Protein AF-A0A7C3Q8P5-F1 (afdb_monomer_lite)

pLDDT: mean 85.02, std 11.01, range [47.0, 97.06]

Radius of gyration: 15.19 Å; chains: 1; bounding box: 39×33×33 Å

Structure (mmCIF, N/CA/C/O backbone):
data_AF-A0A7C3Q8P5-F1
#
_entry.id   AF-A0A7C3Q8P5-F1
#
loop_
_atom_site.group_PDB
_atom_site.id
_atom_site.type_symbol
_atom_site.label_atom_id
_atom_site.label_alt_id
_atom_site.label_comp_id
_atom_site.label_asym_id
_atom_site.label_entity_id
_atom_site.label_seq_id
_atom_site.pdbx_PDB_ins_code
_atom_site.Cartn_x
_atom_site.Cartn_y
_atom_site.Cartn_z
_atom_site.occupancy
_atom_site.B_iso_or_equiv
_atom_site.auth_seq_id
_atom_site.auth_comp_id
_atom_site.auth_asym_id
_atom_site.auth_atom_id
_atom_site.pdbx_PDB_model_num
ATOM 1 N N . MET A 1 1 ? 25.490 1.797 -20.886 1.00 55.25 1 MET A N 1
ATOM 2 C CA . MET A 1 1 ? 24.570 2.167 -19.791 1.00 55.25 1 MET A CA 1
ATOM 3 C C . MET A 1 1 ? 23.836 0.911 -19.373 1.00 55.25 1 MET A C 1
ATOM 5 O O . MET A 1 1 ? 23.190 0.306 -20.217 1.00 55.25 1 MET A O 1
ATOM 9 N N . THR A 1 2 ? 24.009 0.470 -18.132 1.00 74.12 2 THR A N 1
ATOM 10 C CA . THR A 1 2 ? 23.312 -0.709 -17.605 1.00 74.12 2 THR A CA 1
ATOM 11 C C . THR A 1 2 ? 21.867 -0.315 -17.325 1.00 74.12 2 THR A C 1
ATOM 13 O O . THR A 1 2 ? 21.629 0.648 -16.599 1.00 74.12 2 THR A O 1
ATOM 16 N N . ILE A 1 3 ? 20.906 -1.011 -17.930 1.00 81.88 3 ILE A N 1
ATOM 17 C CA . ILE A 1 3 ? 19.484 -0.786 -17.653 1.00 81.88 3 ILE A CA 1
ATOM 18 C C . ILE A 1 3 ? 19.223 -1.219 -16.208 1.00 81.88 3 ILE A C 1
ATOM 20 O O . ILE A 1 3 ? 19.555 -2.340 -15.824 1.00 81.88 3 ILE A O 1
ATOM 24 N N . ASN A 1 4 ? 18.644 -0.331 -15.398 1.00 92.69 4 ASN A N 1
ATOM 25 C CA . ASN A 1 4 ? 18.187 -0.689 -14.062 1.00 92.69 4 ASN A CA 1
ATOM 26 C C . ASN A 1 4 ? 16.873 -1.472 -14.190 1.00 92.69 4 ASN A C 1
ATOM 28 O O . ASN A 1 4 ? 15.829 -0.884 -14.469 1.00 92.69 4 ASN A O 1
ATOM 32 N N . LEU A 1 5 ? 16.934 -2.790 -13.982 1.00 93.56 5 LEU A N 1
ATOM 33 C CA . LEU A 1 5 ? 15.785 -3.693 -14.082 1.00 93.56 5 LEU A CA 1
ATOM 34 C C . LEU A 1 5 ? 14.586 -3.208 -13.251 1.00 93.56 5 LEU A C 1
ATOM 36 O O . LEU A 1 5 ? 13.457 -3.244 -13.728 1.00 93.56 5 LEU A O 1
ATOM 40 N N . PHE A 1 6 ? 14.827 -2.671 -12.053 1.00 92.50 6 PHE A N 1
ATOM 41 C CA . PHE A 1 6 ? 13.774 -2.207 -11.144 1.00 92.50 6 PHE A CA 1
ATOM 42 C C . PHE A 1 6 ? 13.056 -0.937 -11.621 1.00 92.50 6 PHE A C 1
ATOM 44 O O . PHE A 1 6 ? 12.009 -0.564 -11.093 1.00 92.50 6 PHE A O 1
ATOM 51 N N . GLN A 1 7 ? 13.610 -0.252 -12.622 1.00 91.50 7 GLN A N 1
ATOM 52 C CA . GLN A 1 7 ? 12.992 0.913 -13.249 1.00 91.50 7 GLN A CA 1
ATOM 53 C C . GLN A 1 7 ? 12.286 0.577 -14.565 1.00 91.50 7 GLN A C 1
ATOM 55 O O . GLN A 1 7 ? 11.645 1.459 -15.133 1.00 91.50 7 GLN A O 1
ATOM 60 N N . THR A 1 8 ? 12.371 -0.673 -15.031 1.00 95.12 8 THR A N 1
ATOM 61 C CA . THR A 1 8 ? 11.674 -1.102 -16.247 1.00 95.12 8 THR A CA 1
ATOM 62 C C . THR A 1 8 ? 10.155 -1.086 -16.039 1.00 95.12 8 THR A C 1
ATOM 64 O O . THR A 1 8 ? 9.687 -1.434 -14.946 1.00 95.12 8 THR A O 1
ATOM 67 N N . PRO A 1 9 ? 9.369 -0.676 -17.051 1.00 95.50 9 PRO A N 1
ATOM 68 C CA . PRO A 1 9 ? 7.911 -0.732 -16.984 1.00 95.50 9 PRO A CA 1
ATOM 69 C C . PRO A 1 9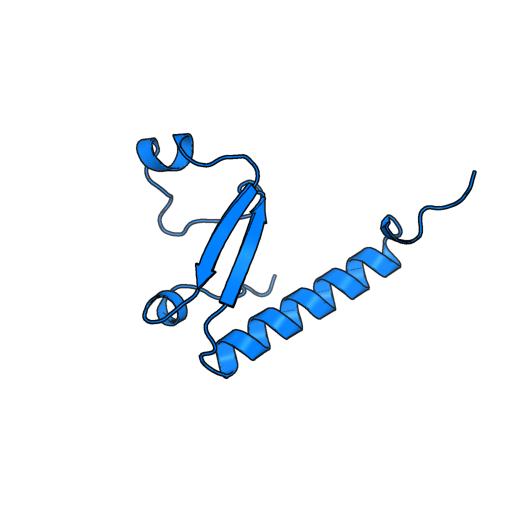 ? 7.396 -2.129 -16.627 1.00 95.50 9 PRO A C 1
ATOM 71 O O . PRO A 1 9 ? 6.518 -2.257 -15.782 1.00 95.50 9 PRO A O 1
ATOM 74 N N . GLU A 1 10 ? 8.001 -3.173 -17.193 1.00 96.00 10 GLU A N 1
ATOM 75 C CA . GLU A 1 10 ? 7.603 -4.567 -17.001 1.00 96.00 10 GLU A CA 1
ATOM 76 C C . GLU A 1 10 ? 7.748 -4.996 -15.537 1.00 96.00 10 GLU A C 1
ATOM 78 O O . GLU A 1 10 ? 6.823 -5.567 -14.956 1.00 96.00 10 GLU A O 1
ATOM 83 N N . TYR A 1 11 ? 8.884 -4.669 -14.908 1.00 96.38 11 TYR A N 1
ATOM 84 C CA . TYR A 1 11 ? 9.097 -4.960 -13.491 1.00 96.38 11 TYR A CA 1
ATOM 85 C C . TYR A 1 11 ? 8.118 -4.183 -12.605 1.00 96.38 11 TYR A C 1
ATOM 87 O O . TYR A 1 11 ? 7.558 -4.738 -11.660 1.00 96.38 11 TYR A O 1
ATOM 95 N N . ARG A 1 12 ? 7.877 -2.901 -12.912 1.00 94.69 12 ARG A N 1
ATOM 96 C CA . ARG A 1 12 ? 6.942 -2.063 -12.146 1.00 94.69 12 ARG A CA 1
ATOM 97 C C . ARG A 1 12 ? 5.511 -2.587 -12.220 1.00 94.69 12 ARG A C 1
ATOM 99 O O . ARG A 1 12 ? 4.846 -2.629 -11.189 1.00 94.69 12 ARG A O 1
ATOM 106 N N . THR A 1 13 ? 5.058 -3.032 -13.391 1.00 96.56 13 THR A N 1
ATOM 107 C CA . THR A 1 13 ? 3.740 -3.660 -13.556 1.00 96.56 13 THR A CA 1
ATOM 108 C C . THR A 1 13 ? 3.628 -4.948 -12.745 1.00 96.56 13 THR A C 1
ATOM 110 O O . THR A 1 13 ? 2.636 -5.133 -12.042 1.00 96.56 13 THR A O 1
ATOM 113 N N . LEU A 1 14 ? 4.653 -5.806 -12.779 1.00 97.06 14 LEU A N 1
ATOM 114 C CA . LEU A 1 14 ? 4.670 -7.046 -11.999 1.00 97.06 14 LEU A CA 1
ATOM 115 C C . LEU A 1 14 ? 4.595 -6.769 -10.490 1.00 97.06 14 LEU A C 1
ATOM 117 O O . LEU A 1 14 ? 3.814 -7.400 -9.779 1.00 97.06 14 LEU A O 1
ATOM 121 N N . MET A 1 15 ? 5.355 -5.785 -10.006 1.00 95.94 15 MET A N 1
ATOM 122 C CA . MET A 1 15 ? 5.311 -5.381 -8.600 1.00 95.94 15 MET A CA 1
ATOM 123 C C . MET A 1 15 ? 3.962 -4.782 -8.205 1.00 95.94 15 MET A C 1
ATOM 125 O O . MET A 1 15 ? 3.443 -5.131 -7.148 1.00 95.94 15 MET A O 1
ATOM 129 N N . ALA A 1 16 ? 3.372 -3.923 -9.040 1.00 92.38 16 ALA A N 1
ATOM 130 C CA . ALA A 1 16 ? 2.064 -3.329 -8.770 1.00 92.38 16 ALA A CA 1
ATOM 131 C C . ALA A 1 16 ? 0.972 -4.403 -8.631 1.00 92.38 16 ALA A C 1
ATOM 133 O O . ALA A 1 16 ? 0.214 -4.389 -7.663 1.00 92.38 16 ALA A O 1
ATOM 134 N N . GLN A 1 17 ? 0.948 -5.381 -9.544 1.00 95.69 17 GLN A N 1
ATOM 135 C CA . GLN A 1 17 ? 0.021 -6.516 -9.480 1.00 95.69 17 GLN A CA 1
ATOM 136 C C . GLN A 1 17 ? 0.221 -7.340 -8.206 1.00 95.69 17 GLN A C 1
ATOM 138 O O . GLN A 1 17 ? -0.747 -7.644 -7.511 1.00 95.69 17 GLN A O 1
ATOM 143 N N . HIS A 1 18 ? 1.471 -7.667 -7.872 1.00 96.25 18 HIS A N 1
ATOM 144 C CA . HIS A 1 18 ? 1.786 -8.445 -6.678 1.00 96.25 18 HIS A CA 1
ATOM 145 C C . HIS A 1 18 ? 1.367 -7.729 -5.386 1.00 96.25 18 HIS A C 1
ATOM 147 O O . HIS A 1 18 ? 0.783 -8.350 -4.496 1.00 96.25 18 HIS A O 1
ATOM 153 N N . ILE A 1 19 ? 1.625 -6.422 -5.287 1.00 92.88 19 ILE A N 1
ATOM 154 C CA . ILE A 1 19 ? 1.246 -5.605 -4.128 1.00 92.88 19 ILE A CA 1
ATOM 155 C C . ILE A 1 19 ? -0.278 -5.556 -3.987 1.00 92.88 19 ILE A C 1
ATOM 157 O O . ILE A 1 19 ? -0.787 -5.839 -2.904 1.00 92.88 19 ILE A O 1
ATOM 161 N N . ALA A 1 20 ? -1.009 -5.276 -5.071 1.00 91.44 20 ALA A N 1
ATOM 162 C CA . ALA A 1 20 ? -2.472 -5.227 -5.052 1.00 91.44 20 ALA A CA 1
ATOM 163 C C . ALA A 1 20 ? -3.088 -6.572 -4.629 1.00 91.44 20 ALA A C 1
ATOM 165 O O . ALA A 1 20 ? -3.945 -6.614 -3.748 1.00 91.44 20 ALA A O 1
ATOM 166 N N . GLN A 1 21 ? -2.601 -7.682 -5.192 1.00 94.38 21 GLN A N 1
ATOM 167 C CA . GLN A 1 21 ? -3.048 -9.029 -4.821 1.00 94.38 21 GLN A CA 1
ATOM 168 C C . GLN A 1 21 ? -2.753 -9.355 -3.354 1.00 94.38 21 GLN A C 1
ATOM 170 O O . GLN A 1 21 ? -3.596 -9.930 -2.669 1.00 94.38 21 GLN A O 1
ATOM 175 N N . THR A 1 22 ? -1.574 -8.971 -2.861 1.00 93.81 22 THR A N 1
ATOM 176 C CA . THR A 1 22 ? -1.178 -9.208 -1.468 1.00 93.81 22 THR A CA 1
ATOM 177 C C . THR A 1 22 ? -2.070 -8.430 -0.508 1.00 93.81 22 THR A C 1
ATOM 179 O O . THR A 1 22 ? -2.618 -9.015 0.420 1.00 93.81 22 THR A O 1
ATOM 182 N N . ILE A 1 23 ? -2.263 -7.132 -0.752 1.00 90.31 23 ILE A N 1
ATOM 183 C CA . ILE A 1 23 ? -3.125 -6.276 0.068 1.00 90.31 23 ILE A CA 1
ATOM 184 C C . ILE A 1 23 ? -4.561 -6.817 0.073 1.00 90.31 23 ILE A C 1
ATOM 186 O O . ILE A 1 23 ? -5.135 -7.002 1.144 1.00 90.31 23 ILE A O 1
ATOM 190 N N . GLY A 1 24 ? -5.116 -7.147 -1.099 1.00 88.81 24 GLY A N 1
ATOM 191 C CA . GLY A 1 24 ? -6.460 -7.721 -1.212 1.00 88.81 24 GLY A CA 1
ATOM 192 C C . GLY A 1 24 ? -6.620 -9.036 -0.443 1.00 88.81 24 GLY A C 1
ATOM 193 O O . GLY A 1 24 ? -7.614 -9.229 0.252 1.00 88.81 24 GLY A O 1
ATOM 194 N N . TYR A 1 25 ? -5.616 -9.916 -0.492 1.00 90.75 25 TYR A N 1
ATOM 195 C CA . TYR A 1 25 ? -5.624 -11.162 0.274 1.00 90.75 25 TYR A CA 1
ATOM 196 C C . TYR A 1 25 ? -5.579 -10.925 1.793 1.00 90.75 25 TYR A C 1
ATOM 198 O O . TYR A 1 25 ? -6.285 -11.600 2.541 1.00 90.75 25 TYR A O 1
ATOM 206 N N . LEU A 1 26 ? -4.781 -9.960 2.266 1.00 90.56 26 LEU A N 1
ATOM 207 C CA . LEU A 1 26 ? -4.716 -9.611 3.692 1.00 90.56 26 LEU A CA 1
ATOM 208 C C . LEU A 1 26 ? -6.055 -9.062 4.200 1.00 90.56 26 LEU A C 1
ATOM 210 O O . LEU A 1 26 ? -6.507 -9.473 5.271 1.00 90.56 26 LEU A O 1
ATOM 214 N N . PHE A 1 27 ? -6.724 -8.227 3.398 1.00 85.94 27 PHE A N 1
ATOM 215 C CA . PHE A 1 27 ? -8.094 -7.784 3.664 1.00 85.94 27 PHE A CA 1
ATOM 216 C C . PHE A 1 27 ? -9.072 -8.965 3.744 1.00 85.94 27 PHE A C 1
ATOM 218 O O . PHE A 1 27 ? -9.798 -9.084 4.728 1.00 85.94 27 PHE A O 1
ATOM 225 N N . GLU A 1 28 ? -9.056 -9.885 2.772 1.00 86.69 28 GLU A N 1
ATOM 226 C CA . GLU A 1 28 ? -9.939 -11.066 2.757 1.00 86.69 28 GLU A CA 1
ATOM 227 C C . GLU A 1 28 ? -9.782 -11.936 4.018 1.00 86.69 28 GLU A C 1
ATOM 229 O O . GLU A 1 28 ? -10.744 -12.532 4.507 1.00 86.69 28 GLU A O 1
ATOM 234 N N . LYS A 1 29 ? -8.562 -12.025 4.561 1.00 89.44 29 LYS A N 1
ATOM 235 C CA . LYS A 1 29 ? -8.270 -12.820 5.761 1.00 89.44 29 LYS A CA 1
ATOM 236 C C . LYS A 1 29 ? -8.467 -12.073 7.077 1.00 89.44 29 LYS A C 1
ATOM 238 O O . LYS A 1 29 ? -8.247 -12.687 8.118 1.00 89.44 29 LYS A O 1
ATOM 243 N N . ASN A 1 30 ? -8.903 -10.810 7.056 1.00 85.19 30 ASN A N 1
ATOM 244 C CA . ASN A 1 30 ? -8.950 -9.938 8.238 1.00 85.19 30 ASN A CA 1
ATOM 245 C C . ASN A 1 30 ? -7.606 -9.926 8.991 1.00 85.19 30 ASN A C 1
ATOM 247 O O . ASN A 1 30 ? -7.561 -9.987 10.220 1.00 85.19 30 ASN A O 1
ATOM 251 N N . GLN A 1 31 ? -6.500 -9.946 8.245 1.00 88.94 31 GLN A N 1
ATOM 252 C CA . GLN A 1 31 ? -5.159 -9.999 8.810 1.00 88.94 31 GLN A CA 1
ATOM 253 C C . GLN A 1 31 ? -4.643 -8.581 9.015 1.00 88.94 31 GLN A C 1
ATOM 255 O O . GLN A 1 31 ? -4.511 -7.845 8.045 1.00 88.94 31 GLN A O 1
ATOM 260 N N . ASP A 1 32 ? -4.286 -8.227 10.250 1.00 91.00 32 ASP A N 1
ATOM 261 C CA . ASP A 1 32 ? -3.652 -6.943 10.561 1.00 91.00 32 ASP A CA 1
ATOM 262 C C . ASP A 1 32 ? -2.321 -6.789 9.817 1.00 91.00 32 ASP A C 1
ATOM 264 O O . ASP A 1 32 ? -1.489 -7.706 9.803 1.00 91.00 32 ASP A O 1
ATOM 268 N N . PHE A 1 33 ? -2.106 -5.616 9.223 1.00 92.12 33 PHE A N 1
ATOM 269 C CA . PHE A 1 33 ? -0.882 -5.291 8.498 1.00 92.12 33 PHE A CA 1
ATOM 270 C C . PHE A 1 33 ? -0.599 -3.790 8.503 1.00 92.12 33 PHE A C 1
ATOM 272 O O . PHE A 1 33 ? -1.336 -2.979 9.064 1.00 92.12 33 PHE A O 1
ATOM 279 N N . SER A 1 34 ? 0.529 -3.390 7.927 1.00 92.31 34 SER A N 1
ATOM 280 C CA . SER A 1 34 ? 0.865 -1.978 7.785 1.00 92.31 34 SER A CA 1
ATOM 281 C C . SER A 1 34 ? 1.460 -1.696 6.417 1.00 92.31 34 SER A C 1
ATOM 283 O O . SER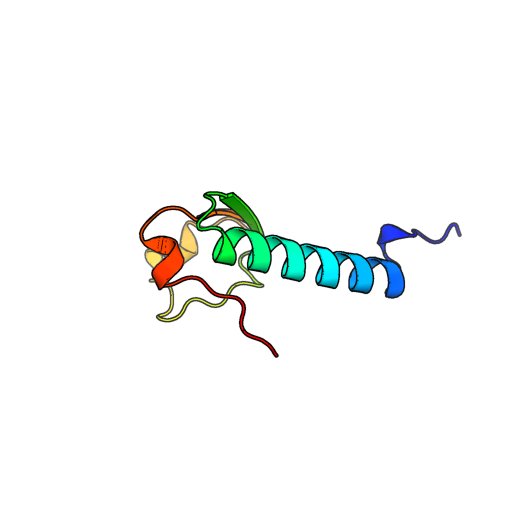 A 1 34 ? 2.180 -2.528 5.866 1.00 92.31 34 SER A O 1
ATOM 285 N N . ILE A 1 35 ? 1.161 -0.516 5.880 1.00 90.56 35 ILE A N 1
ATOM 286 C CA . ILE A 1 35 ? 1.625 -0.064 4.568 1.00 90.56 35 ILE A CA 1
ATOM 287 C C . ILE A 1 35 ? 2.371 1.251 4.748 1.00 90.56 35 ILE A C 1
ATOM 289 O O . ILE A 1 35 ? 1.827 2.205 5.299 1.00 90.56 35 ILE A O 1
ATOM 293 N N . ALA A 1 36 ? 3.612 1.306 4.269 1.00 92.25 36 ALA A N 1
ATOM 294 C CA . ALA A 1 36 ? 4.331 2.559 4.095 1.00 92.25 36 ALA A CA 1
ATOM 295 C C . ALA A 1 36 ? 4.115 3.050 2.662 1.00 92.25 36 ALA A C 1
ATOM 297 O O . ALA A 1 36 ? 4.466 2.351 1.710 1.00 92.25 36 ALA A O 1
ATOM 298 N N . CYS A 1 37 ? 3.538 4.235 2.502 1.00 89.69 37 CYS A N 1
ATOM 299 C CA . CYS A 1 37 ? 3.271 4.806 1.187 1.00 89.69 37 CYS A CA 1
ATOM 300 C C . CYS A 1 37 ? 3.429 6.324 1.186 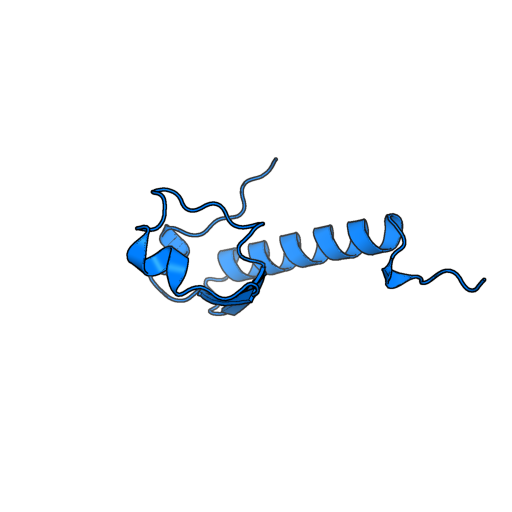1.00 89.69 37 CYS A C 1
ATOM 302 O O . CYS A 1 37 ? 3.341 6.991 2.221 1.00 89.69 37 CYS A O 1
ATOM 304 N N . GLU A 1 38 ? 3.704 6.863 -0.001 1.00 91.19 38 GLU A N 1
ATOM 305 C CA . GLU A 1 38 ? 3.800 8.302 -0.187 1.00 91.19 38 GLU A CA 1
ATOM 306 C C . GLU A 1 38 ? 2.405 8.927 -0.172 1.00 91.19 38 GLU A C 1
ATOM 308 O O . GLU A 1 38 ? 1.519 8.512 -0.920 1.00 91.19 38 GLU A O 1
ATOM 313 N N . VAL A 1 39 ? 2.225 9.971 0.634 1.00 87.88 39 VAL A N 1
ATOM 314 C CA . VAL A 1 39 ? 0.916 10.599 0.883 1.00 87.88 39 VAL A CA 1
ATOM 315 C C . VAL A 1 39 ? 0.290 11.160 -0.394 1.00 87.88 39 VAL A C 1
ATOM 317 O O . VAL A 1 39 ? -0.930 11.195 -0.522 1.00 87.88 39 VAL A O 1
ATOM 320 N N . LYS A 1 40 ? 1.110 11.547 -1.378 1.00 88.06 40 LYS A N 1
ATOM 321 C CA . LYS A 1 40 ? 0.644 12.062 -2.676 1.00 88.06 40 LYS A CA 1
ATOM 322 C C . LYS A 1 40 ? -0.123 11.040 -3.524 1.00 88.06 40 LYS A C 1
ATOM 324 O O . LYS 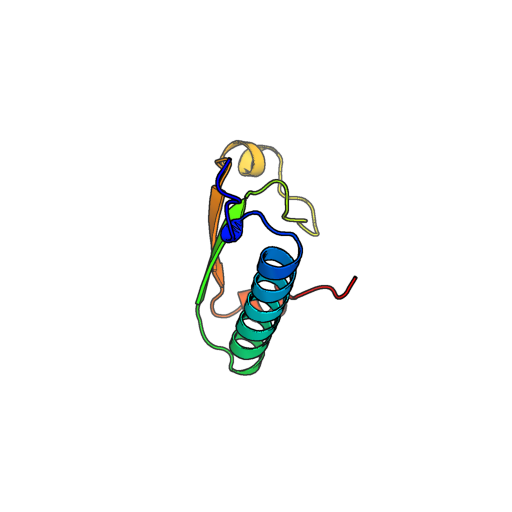A 1 40 ? -0.802 11.450 -4.457 1.00 88.06 40 LYS A O 1
ATOM 329 N N . TYR A 1 41 ? -0.005 9.744 -3.225 1.00 86.69 41 TYR A N 1
ATOM 330 C CA . TYR A 1 41 ? -0.727 8.670 -3.917 1.00 86.69 41 TYR A CA 1
ATOM 331 C C . TYR A 1 41 ? -1.912 8.134 -3.105 1.00 86.69 41 TYR A C 1
ATOM 333 O O . TYR A 1 41 ? -2.429 7.064 -3.409 1.00 86.69 41 TYR A O 1
ATOM 341 N N . ILE A 1 42 ? -2.325 8.852 -2.057 1.00 84.69 42 ILE A N 1
ATOM 342 C CA . ILE A 1 42 ? -3.415 8.448 -1.171 1.00 84.69 42 ILE A CA 1
ATOM 343 C C . ILE A 1 42 ? -4.562 9.441 -1.310 1.00 84.69 42 ILE A C 1
ATOM 345 O O . ILE A 1 42 ? -4.373 10.652 -1.175 1.00 84.69 42 ILE A O 1
ATOM 349 N N . THR A 1 43 ? -5.763 8.910 -1.513 1.00 84.12 43 THR A N 1
ATOM 350 C CA . THR A 1 43 ? -7.005 9.682 -1.488 1.00 84.12 43 THR A CA 1
ATOM 351 C C . THR A 1 43 ? -7.722 9.430 -0.167 1.00 84.12 43 THR A C 1
ATOM 353 O O . THR A 1 43 ? -7.947 8.285 0.214 1.00 84.12 43 THR A O 1
ATOM 356 N N . PHE A 1 44 ? -8.087 10.501 0.541 1.00 82.88 44 PHE A N 1
ATOM 357 C CA . PHE A 1 44 ? -8.891 10.419 1.761 1.00 82.88 44 PHE A CA 1
ATOM 358 C C . PHE A 1 44 ? -10.330 10.820 1.442 1.00 82.88 44 PHE A C 1
ATOM 360 O O . PHE A 1 44 ? -10.561 11.902 0.901 1.00 82.88 44 PHE A O 1
ATOM 367 N N . MET A 1 45 ? -11.290 9.963 1.787 1.00 81.62 45 MET A N 1
ATOM 368 C CA . MET A 1 45 ? -12.720 10.246 1.660 1.00 81.62 45 MET A CA 1
ATOM 369 C C . MET A 1 45 ? -13.424 9.948 2.994 1.00 81.62 45 MET A C 1
ATOM 371 O O . MET A 1 45 ? -13.580 8.778 3.338 1.00 81.62 45 MET A O 1
ATOM 375 N N . PRO A 1 46 ? -13.858 10.972 3.760 1.00 84.69 46 PRO A N 1
ATOM 376 C CA . PRO A 1 46 ? -13.726 12.410 3.493 1.00 84.69 46 PRO A CA 1
ATOM 377 C C . PRO A 1 46 ? -12.270 12.896 3.563 1.00 84.69 46 PRO A C 1
ATOM 379 O O . PRO A 1 46 ? -11.407 12.220 4.122 1.00 84.69 46 PRO A O 1
ATOM 382 N N . GLU A 1 47 ? -11.998 14.077 3.001 1.00 85.81 47 GLU A N 1
ATOM 383 C CA . GLU A 1 47 ? -10.652 14.653 3.039 1.00 85.81 47 GLU A CA 1
ATOM 384 C C . GLU A 1 47 ? -10.135 14.811 4.473 1.00 85.81 47 GLU A C 1
ATOM 386 O O . GLU A 1 47 ? -10.872 15.161 5.401 1.00 85.81 47 GLU A O 1
ATOM 391 N N . LEU A 1 48 ? -8.829 14.588 4.639 1.00 83.56 48 LEU A N 1
ATOM 392 C CA . LEU A 1 48 ? -8.160 14.798 5.912 1.00 83.56 48 LEU A CA 1
ATOM 393 C C . LEU A 1 48 ? -8.203 16.297 6.279 1.00 83.56 48 LEU A C 1
ATOM 395 O O . LEU A 1 48 ? -7.835 17.128 5.442 1.00 83.56 48 LEU A O 1
ATOM 399 N N . PRO A 1 49 ? -8.574 16.664 7.519 1.00 88.44 49 PRO A N 1
ATOM 400 C CA . PRO A 1 49 ? -8.489 18.041 7.992 1.00 88.44 49 PRO A CA 1
ATOM 401 C C . PRO A 1 49 ? -7.095 18.635 7.769 1.00 88.44 49 PRO A C 1
ATOM 403 O O . PRO A 1 49 ? -6.086 17.970 8.018 1.00 88.44 49 PRO A O 1
ATOM 406 N N . THR A 1 50 ? -7.024 19.899 7.345 1.00 85.31 50 THR A N 1
ATOM 407 C CA . THR A 1 50 ? -5.761 20.571 6.989 1.00 85.31 50 THR A CA 1
ATOM 408 C C . THR A 1 50 ? -4.714 20.478 8.098 1.00 85.31 50 THR A C 1
ATOM 410 O O . THR A 1 50 ? -3.565 20.140 7.834 1.00 85.31 50 THR A O 1
ATOM 413 N N . ASN A 1 51 ? -5.131 20.659 9.355 1.00 88.06 51 ASN A N 1
ATOM 414 C CA . ASN A 1 51 ? -4.250 20.584 10.520 1.00 88.06 51 ASN A CA 1
ATOM 415 C C . ASN A 1 51 ? -3.627 19.195 10.737 1.00 88.06 51 ASN A C 1
ATOM 417 O O . ASN A 1 51 ? -2.593 19.100 11.382 1.00 88.06 51 ASN A O 1
ATOM 421 N N . LEU A 1 52 ? -4.258 18.122 10.251 1.00 84.38 52 LEU A N 1
ATOM 422 C CA . LEU A 1 52 ? -3.692 16.773 10.278 1.00 84.38 52 LEU A CA 1
ATOM 423 C C . LEU A 1 52 ? -2.829 16.530 9.039 1.00 84.38 52 LEU A C 1
ATOM 425 O O . LEU A 1 52 ? -1.744 15.964 9.150 1.00 84.38 52 LEU A O 1
ATOM 429 N N . LYS A 1 53 ? -3.270 17.009 7.872 1.00 82.31 53 LYS A N 1
ATOM 430 C CA . LYS A 1 53 ? -2.559 16.834 6.599 1.00 82.31 53 LYS A CA 1
ATOM 431 C C . LYS A 1 53 ? -1.172 17.483 6.635 1.00 82.31 53 LYS A C 1
ATOM 433 O O . LYS A 1 53 ? -0.225 16.925 6.098 1.00 82.31 53 LYS A O 1
ATOM 438 N N . GLU A 1 54 ? -1.037 18.606 7.338 1.00 85.12 54 GLU A N 1
ATOM 4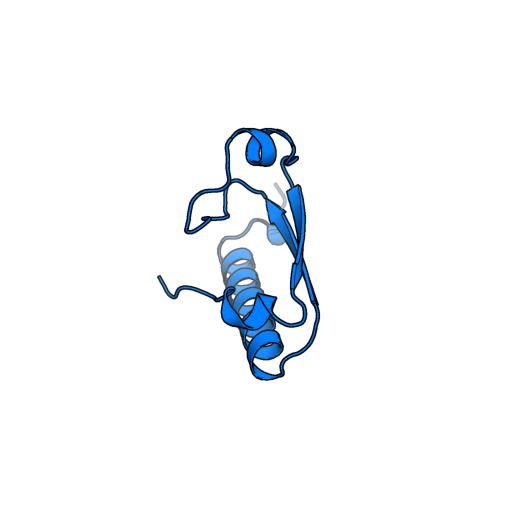39 C CA . GLU A 1 54 ? 0.237 19.304 7.563 1.00 85.12 54 GLU A CA 1
ATOM 440 C C . GLU A 1 54 ? 1.215 18.547 8.479 1.00 85.12 54 GLU A C 1
ATOM 442 O O . GLU A 1 54 ? 2.410 18.832 8.463 1.00 85.12 54 GLU A O 1
ATOM 447 N N . THR A 1 55 ? 0.740 17.569 9.260 1.00 86.38 55 THR A N 1
ATOM 448 C CA . THR A 1 55 ? 1.606 16.737 10.120 1.00 86.38 55 THR A CA 1
ATOM 449 C C . THR A 1 55 ? 2.192 15.530 9.394 1.00 86.38 55 THR A C 1
ATOM 451 O O . THR A 1 55 ? 3.107 14.886 9.904 1.00 86.38 55 THR A O 1
ATOM 454 N N . PHE A 1 56 ? 1.669 15.202 8.212 1.00 86.75 56 PHE A N 1
ATOM 455 C CA . PHE A 1 56 ? 2.108 14.039 7.458 1.00 86.75 56 PHE A CA 1
ATOM 456 C C . PHE A 1 56 ? 3.417 14.354 6.728 1.00 86.75 56 PHE A C 1
ATOM 458 O O . PHE A 1 56 ? 3.528 15.333 5.991 1.00 86.75 56 PHE A O 1
ATOM 465 N N . HIS A 1 57 ? 4.414 13.493 6.916 1.00 86.25 57 HIS A N 1
ATOM 466 C CA . HIS A 1 57 ? 5.625 13.502 6.100 1.00 86.25 57 HIS A CA 1
ATOM 467 C C . HIS A 1 57 ? 5.344 12.925 4.703 1.00 86.25 57 HIS A C 1
ATOM 469 O O . HIS A 1 57 ? 4.273 12.380 4.453 1.00 86.25 57 HIS A O 1
ATOM 475 N N . GLU A 1 58 ? 6.310 13.020 3.782 1.00 89.50 58 GLU A N 1
ATOM 476 C CA . GLU A 1 58 ? 6.146 12.523 2.405 1.00 89.50 58 GLU A CA 1
ATOM 477 C C . GLU A 1 58 ? 5.723 11.050 2.365 1.00 89.50 58 GLU A C 1
ATOM 479 O O . GLU A 1 58 ? 4.848 10.693 1.584 1.00 89.50 58 GLU A O 1
ATOM 484 N N . THR A 1 59 ? 6.299 10.222 3.241 1.00 91.38 59 THR A N 1
ATOM 485 C CA . THR A 1 59 ? 5.924 8.819 3.448 1.00 91.38 59 THR A CA 1
ATOM 486 C C . THR A 1 59 ? 5.344 8.636 4.843 1.00 91.38 59 THR A C 1
ATOM 488 O O . THR A 1 59 ? 5.943 9.072 5.827 1.00 91.38 59 THR A O 1
ATOM 491 N N . VAL A 1 60 ? 4.205 7.952 4.930 1.00 91.38 60 VAL A N 1
ATOM 492 C CA . VAL A 1 60 ? 3.524 7.642 6.192 1.00 91.38 60 VAL A CA 1
ATOM 493 C C . VAL A 1 60 ? 3.289 6.138 6.284 1.00 91.38 60 VAL A C 1
ATOM 495 O O . VAL A 1 60 ? 2.998 5.482 5.285 1.00 91.38 60 VAL A O 1
ATOM 498 N N . LEU A 1 61 ? 3.448 5.593 7.493 1.00 91.56 61 LEU A N 1
ATOM 499 C CA . LEU A 1 61 ? 3.092 4.215 7.815 1.00 91.56 61 LEU A CA 1
ATOM 500 C C . LEU A 1 61 ? 1.643 4.177 8.310 1.00 91.56 61 LEU A C 1
ATOM 502 O O . LEU A 1 61 ? 1.338 4.706 9.377 1.00 91.56 61 LEU A O 1
ATOM 506 N N . PHE A 1 62 ? 0.771 3.521 7.556 1.00 87.88 62 PHE A N 1
ATOM 507 C CA . PHE A 1 62 ? -0.614 3.270 7.935 1.00 87.88 62 PHE A CA 1
ATOM 508 C C . PHE A 1 62 ? -0.725 1.881 8.540 1.00 87.88 62 PHE A C 1
ATOM 510 O O . PHE A 1 62 ? -0.324 0.899 7.917 1.00 87.88 62 PHE A O 1
ATOM 517 N N . VAL A 1 63 ? -1.272 1.801 9.750 1.00 89.00 63 VAL A N 1
ATOM 518 C CA . VAL A 1 63 ? -1.607 0.531 10.397 1.00 89.00 63 VAL A CA 1
ATOM 519 C C . VAL A 1 63 ? -3.055 0.204 10.053 1.00 89.00 63 VAL A C 1
ATOM 521 O O . VAL A 1 63 ? -3.957 0.967 10.396 1.00 89.00 63 VAL A O 1
ATOM 524 N N . LEU A 1 64 ? -3.258 -0.912 9.357 1.00 88.06 64 LEU A N 1
ATOM 525 C CA . LEU A 1 64 ? -4.563 -1.449 8.994 1.00 88.06 64 LEU A CA 1
ATOM 526 C C . LEU A 1 64 ? -4.861 -2.625 9.925 1.00 88.06 64 LEU A C 1
ATOM 528 O O . LEU A 1 64 ? -4.320 -3.719 9.761 1.00 88.06 64 LEU A O 1
ATOM 532 N N . SER A 1 65 ? -5.665 -2.351 10.947 1.00 83.69 65 SER A N 1
ATOM 533 C CA . SER A 1 65 ? -6.160 -3.315 11.927 1.00 83.69 65 SER A CA 1
ATOM 534 C C . SER A 1 65 ? -7.586 -3.008 12.394 1.00 83.69 65 SER A C 1
ATOM 536 O O . SER A 1 65 ? -8.050 -1.860 12.361 1.00 83.69 65 SER A O 1
ATOM 538 N N . GLY A 1 66 ? -8.299 -4.037 12.854 1.00 77.25 66 GLY A N 1
ATOM 539 C CA . GLY A 1 66 ? -9.631 -3.900 13.457 1.00 77.25 66 GLY A CA 1
ATOM 540 C C . GLY A 1 66 ? -10.638 -3.136 12.583 1.00 77.25 66 GLY A C 1
ATOM 541 O O . GLY A 1 66 ? -10.848 -3.469 11.422 1.00 77.25 66 GLY A O 1
ATOM 542 N N . TYR A 1 67 ? -11.257 -2.084 13.130 1.00 65.06 67 TYR A N 1
ATOM 543 C CA . TYR A 1 67 ? -12.302 -1.300 12.447 1.00 65.06 67 TYR A CA 1
ATOM 544 C C . TYR A 1 67 ? -11.826 -0.591 11.165 1.00 65.06 67 TYR A C 1
ATOM 546 O O . TYR A 1 67 ? -12.646 -0.106 10.392 1.00 65.06 67 TYR A O 1
ATOM 554 N N . THR A 1 68 ? -10.515 -0.522 10.906 1.00 66.50 68 THR A N 1
ATOM 555 C CA . THR A 1 68 ? -9.990 0.044 9.650 1.00 66.50 68 THR A CA 1
ATOM 556 C C . THR A 1 68 ? -10.266 -0.845 8.435 1.00 66.50 68 THR A C 1
ATOM 558 O O . THR A 1 68 ? -10.295 -0.333 7.320 1.00 66.50 68 THR A O 1
ATOM 561 N N . PHE A 1 69 ? -10.555 -2.139 8.624 1.00 62.12 69 PHE A N 1
ATOM 562 C CA . PHE A 1 69 ? -11.000 -3.017 7.534 1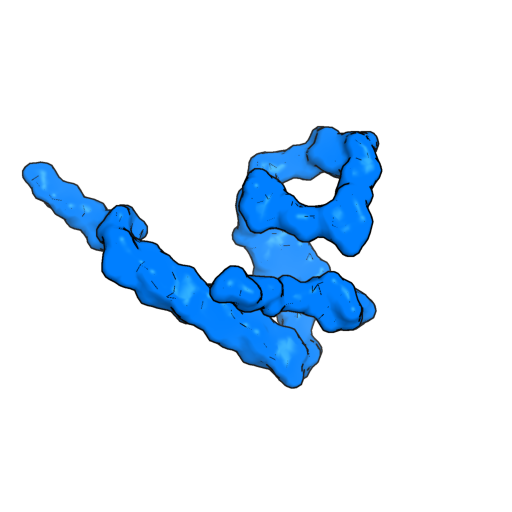.00 62.12 69 PHE A CA 1
ATOM 563 C C . PHE A 1 69 ? -12.375 -2.630 6.977 1.00 62.12 69 PHE A C 1
ATOM 565 O O . PHE A 1 69 ? -12.685 -2.957 5.838 1.00 62.12 69 PHE A O 1
ATOM 572 N N . GLU A 1 70 ? -13.197 -1.925 7.758 1.00 63.59 70 GLU A N 1
ATOM 573 C CA . GLU A 1 70 ? -14.536 -1.502 7.331 1.00 63.59 70 GLU A CA 1
ATOM 574 C C . GLU A 1 70 ? -14.506 -0.254 6.434 1.00 63.59 70 GLU A C 1
ATOM 576 O O . GLU A 1 70 ? -15.482 0.027 5.741 1.00 63.59 70 GLU A O 1
ATOM 581 N N . SER A 1 71 ? -13.402 0.501 6.441 1.00 67.00 71 SER A N 1
ATOM 582 C CA . SER A 1 71 ? -13.270 1.779 5.727 1.00 67.00 71 SER A CA 1
ATOM 583 C C . SER A 1 71 ? -12.119 1.832 4.721 1.00 67.00 71 SER A C 1
ATOM 585 O O . SER A 1 71 ? -12.089 2.745 3.898 1.00 67.00 71 SER A O 1
ATOM 587 N N . ALA A 1 72 ? -11.185 0.879 4.763 1.00 67.94 72 ALA A N 1
ATOM 588 C CA . ALA A 1 72 ? -10.080 0.781 3.818 1.00 67.94 72 ALA A CA 1
ATOM 589 C C . ALA A 1 72 ? -10.361 -0.294 2.759 1.00 67.94 72 ALA A C 1
ATOM 591 O O . ALA A 1 72 ? -10.690 -1.433 3.080 1.00 67.94 72 ALA A O 1
ATOM 592 N N . GLY A 1 73 ? -10.193 0.066 1.488 1.00 67.12 73 GLY A N 1
ATOM 593 C CA . GLY A 1 73 ? -10.364 -0.832 0.351 1.00 67.12 73 GLY A CA 1
ATOM 594 C C . GLY A 1 73 ? -9.387 -0.503 -0.773 1.00 67.12 73 GLY A C 1
ATOM 595 O O . GLY A 1 73 ? -8.709 0.524 -0.747 1.00 67.12 73 GLY A O 1
ATOM 596 N N . LEU A 1 74 ? -9.304 -1.403 -1.752 1.00 69.06 74 LEU A N 1
ATOM 597 C CA . LEU A 1 74 ? -8.647 -1.138 -3.028 1.00 69.06 74 LEU A CA 1
ATOM 598 C C . LEU A 1 74 ? -9.734 -0.759 -4.035 1.00 69.06 74 LEU A C 1
ATOM 600 O O . LEU A 1 74 ? -10.556 -1.610 -4.376 1.00 69.06 74 LEU A O 1
ATOM 604 N N . ASP A 1 75 ? -9.740 0.487 -4.506 1.00 64.31 75 ASP A N 1
ATOM 605 C CA . ASP A 1 75 ? -10.550 0.855 -5.666 1.00 64.31 75 ASP A CA 1
ATOM 606 C C . ASP A 1 75 ? -9.916 0.246 -6.922 1.00 64.31 75 ASP A C 1
ATOM 608 O O . ASP A 1 75 ? -8.706 0.345 -7.146 1.00 64.31 75 ASP A O 1
ATOM 612 N N . ALA A 1 76 ? -10.733 -0.443 -7.717 1.00 52.75 76 ALA A N 1
ATOM 613 C CA . ALA A 1 76 ? -10.342 -0.876 -9.048 1.00 52.75 76 ALA A CA 1
ATOM 614 C C . ALA A 1 76 ? -10.563 0.302 -10.002 1.00 52.75 76 ALA A C 1
ATOM 616 O O . ALA A 1 76 ? -11.714 0.634 -10.289 1.00 52.75 76 ALA A O 1
ATOM 617 N N . ASP A 1 77 ? -9.477 0.926 -10.458 1.00 47.00 77 ASP A N 1
ATOM 618 C CA . ASP A 1 77 ? -9.509 1.755 -11.670 1.00 47.00 77 ASP A CA 1
ATOM 619 C C . ASP A 1 77 ? -9.870 0.903 -12.903 1.00 47.00 77 ASP A C 1
ATOM 621 O O . ASP A 1 77 ? -9.328 -0.225 -13.037 1.00 47.00 77 ASP A O 1
#

Foldseek 3Di:
DDDDPCPDPVNVVVVVVVVQVVVVVCLVVQHKDKDKDACVPDDDVVDDPPVVVVVDDRIDIDTQHDPNSVVDDDDDD

Sequence (77 aa):
MTINLFQTPEYRTLMAQHIAQTIGYLFEKNQDFSIACEVKYITFMPELPTNLKETFHETVLFVLSGYTFESAGLDAD

Secondary structure (DSSP, 8-state):
----GGGSHHHHHHHHHHHHHHHHHHHHTT--EEEEEEGGG---SSPPPHHHHTT--SEEEEEE-GGGGGT------